Protein AF-A0AAT9TJP9-F1 (afdb_monomer_lite)

Secondary structure (DSSP, 8-state):
-EETTEEEE-PBPTTS-B---EEEESSS-TTEEEEEEESSSSSSS-EEEEEETTT--EEEEPP-B-TTSSB-TTTTT-TTT-EEEE-S--TTT---EEEEE-SSSSSS-EEEEEEEETTEEEEEEE---SSSSPPPPEEEE-SS-TT-----

Sequence (152 aa):
MSTGDTLWYLPGYTGGHLDYGYPIADTGWKNMTLVSPGDLDGDGHPDLIARDTVSGQVWLHRGKPGPDGGTDPSSLADPATRTAYATGLPAATHPLMTATGDANGDGVTDLWSTHLVTGSGNLMFHPGRATGAAQPPLLVGPGGWHTIRSIA

pLDDT: mean 91.24, std 7.34, range [59.44, 98.0]

Radius of gyration: 15.73 Å; chains: 1; bounding box: 39×33×42 Å

Structure (mmCIF, N/CA/C/O backbone):
data_AF-A0AAT9TJP9-F1
#
_entry.id   AF-A0AAT9TJP9-F1
#
loop_
_atom_site.group_PDB
_atom_site.id
_atom_site.type_symbol
_atom_site.label_atom_id
_atom_site.label_alt_id
_atom_site.label_comp_id
_atom_site.label_asym_id
_atom_site.label_entity_id
_atom_site.label_seq_id
_atom_site.pdbx_PDB_ins_code
_atom_site.Cartn_x
_atom_site.Cartn_y
_atom_site.Cartn_z
_atom_site.occupancy
_atom_site.B_iso_or_equiv
_atom_site.auth_seq_id
_atom_site.auth_comp_id
_atom_site.auth_asym_id
_atom_site.auth_atom_id
_atom_site.pdbx_PDB_model_num
ATOM 1 N N . MET A 1 1 ? 9.478 -6.880 0.852 1.00 84.12 1 MET A N 1
ATOM 2 C CA . MET A 1 1 ? 9.307 -6.848 2.331 1.00 84.12 1 MET A CA 1
ATOM 3 C C . MET A 1 1 ? 10.073 -5.659 2.893 1.00 84.12 1 MET A C 1
ATOM 5 O O . MET A 1 1 ? 11.059 -5.287 2.273 1.00 84.12 1 MET A O 1
ATOM 9 N N . SER A 1 2 ? 9.688 -5.077 4.028 1.00 83.06 2 SER A N 1
ATOM 10 C CA . SER A 1 2 ? 10.494 -4.044 4.701 1.00 83.06 2 SER A CA 1
ATOM 11 C C . SER A 1 2 ? 11.129 -4.580 5.986 1.00 83.06 2 SER A C 1
ATOM 13 O O . SER A 1 2 ? 10.503 -5.346 6.717 1.00 83.06 2 SER A O 1
ATOM 15 N N . THR A 1 3 ? 12.369 -4.169 6.260 1.00 87.44 3 THR A N 1
ATOM 16 C CA . THR A 1 3 ? 13.108 -4.505 7.487 1.00 87.44 3 THR A CA 1
ATOM 17 C C . THR A 1 3 ? 13.822 -3.256 7.977 1.00 87.44 3 THR A C 1
ATOM 19 O O . THR A 1 3 ? 14.721 -2.752 7.306 1.00 87.44 3 THR A O 1
ATOM 22 N N . GLY A 1 4 ? 13.430 -2.749 9.149 1.00 89.81 4 GLY A N 1
ATOM 23 C CA . GLY A 1 4 ? 13.876 -1.426 9.582 1.00 89.81 4 GLY A CA 1
ATOM 24 C C . GLY A 1 4 ? 13.483 -0.377 8.541 1.00 89.81 4 GLY A C 1
ATOM 25 O O . GLY A 1 4 ? 12.360 -0.384 8.051 1.00 89.81 4 GLY A O 1
ATOM 26 N N . ASP A 1 5 ? 14.414 0.491 8.173 1.00 93.81 5 ASP A N 1
ATOM 27 C CA . ASP A 1 5 ? 14.186 1.579 7.219 1.00 93.81 5 ASP A CA 1
ATOM 28 C C . ASP A 1 5 ? 14.255 1.151 5.742 1.00 93.81 5 ASP A C 1
ATOM 30 O O . ASP A 1 5 ? 13.918 1.946 4.862 1.00 93.81 5 ASP A O 1
ATOM 34 N N . THR A 1 6 ? 14.639 -0.100 5.477 1.00 95.12 6 THR A N 1
ATOM 35 C CA . THR A 1 6 ? 14.969 -0.604 4.142 1.00 95.12 6 THR A CA 1
ATOM 36 C C . THR A 1 6 ? 13.817 -1.404 3.531 1.00 95.12 6 THR A C 1
ATOM 38 O O . THR A 1 6 ? 13.240 -2.279 4.187 1.00 95.12 6 THR A O 1
ATOM 41 N N . LEU A 1 7 ? 13.525 -1.165 2.250 1.00 95.25 7 LEU A N 1
ATOM 42 C CA . LEU A 1 7 ? 12.666 -2.021 1.429 1.00 95.25 7 LEU A CA 1
ATOM 43 C C . LEU A 1 7 ? 13.522 -3.000 0.629 1.00 95.25 7 LEU A C 1
ATOM 45 O O . LEU A 1 7 ? 14.436 -2.601 -0.084 1.00 95.25 7 LEU A O 1
ATOM 49 N N . TRP A 1 8 ? 13.175 -4.278 0.716 1.00 93.38 8 TRP A N 1
ATOM 50 C CA . TRP A 1 8 ? 13.820 -5.373 0.003 1.00 93.38 8 TRP A CA 1
ATOM 51 C C . TRP A 1 8 ? 12.902 -5.921 -1.084 1.00 93.38 8 TRP A C 1
ATOM 53 O O . TRP A 1 8 ? 11.735 -6.249 -0.814 1.00 93.38 8 TRP A O 1
ATOM 63 N N . TYR A 1 9 ? 13.460 -6.074 -2.281 1.00 90.88 9 TYR A N 1
ATOM 64 C CA . TYR A 1 9 ? 12.851 -6.792 -3.391 1.00 90.88 9 TYR A CA 1
ATOM 65 C C . TYR A 1 9 ? 13.373 -8.227 -3.421 1.00 90.88 9 TYR A C 1
ATOM 67 O O . TYR A 1 9 ? 14.568 -8.458 -3.247 1.00 90.88 9 TYR A O 1
ATOM 75 N N . LEU A 1 10 ? 12.466 -9.189 -3.589 1.00 87.00 10 LEU A N 1
ATOM 76 C CA . LEU A 1 10 ? 12.784 -10.612 -3.681 1.00 87.00 10 LEU A CA 1
ATOM 77 C C . LEU A 1 10 ? 12.322 -11.087 -5.062 1.00 87.00 10 LEU A C 1
ATOM 79 O O . LEU A 1 10 ? 11.124 -11.326 -5.233 1.00 87.00 10 LEU A O 1
ATOM 83 N N . PRO A 1 11 ? 13.227 -11.175 -6.050 1.00 79.81 11 PRO A N 1
ATOM 84 C CA . PRO A 1 11 ? 12.861 -11.613 -7.386 1.00 79.81 11 PRO A CA 1
ATOM 85 C C . PRO A 1 11 ? 12.436 -13.082 -7.374 1.00 79.81 11 PRO A C 1
ATOM 87 O O . PRO A 1 11 ? 13.083 -13.931 -6.754 1.00 79.81 11 PRO A O 1
ATOM 90 N N . GLY A 1 12 ? 11.365 -13.387 -8.104 1.00 71.31 12 GLY A N 1
ATOM 91 C CA . GLY A 1 12 ? 11.062 -14.755 -8.508 1.00 71.31 12 GLY A CA 1
ATOM 92 C C . GLY A 1 12 ? 11.810 -15.105 -9.793 1.00 71.31 12 GLY A C 1
ATOM 93 O O . GLY A 1 12 ? 11.898 -14.281 -10.702 1.00 71.31 12 GLY A O 1
ATOM 94 N N . TYR A 1 13 ? 12.319 -16.331 -9.888 1.00 66.00 13 TYR A N 1
ATOM 95 C CA . TYR A 1 13 ? 12.875 -16.880 -11.123 1.00 66.00 13 TYR A CA 1
ATOM 96 C C . TYR A 1 13 ? 11.875 -17.838 -11.791 1.00 66.00 13 TYR A C 1
ATOM 98 O O . TYR A 1 13 ? 11.148 -18.569 -11.115 1.00 66.00 13 TYR A O 1
ATOM 106 N N . THR A 1 14 ? 11.866 -17.900 -13.128 1.00 61.25 14 THR A N 1
ATOM 107 C CA . THR A 1 14 ? 10.973 -18.776 -13.924 1.00 61.25 14 THR A CA 1
ATOM 108 C C . THR A 1 14 ? 11.143 -20.271 -13.631 1.00 61.25 14 THR A C 1
ATOM 110 O O . THR A 1 14 ? 10.247 -21.064 -13.905 1.00 61.25 14 THR A O 1
ATOM 113 N N . GLY A 1 15 ? 12.260 -20.665 -13.021 1.00 66.00 15 GLY A N 1
ATOM 114 C CA . GLY A 1 15 ? 12.529 -22.012 -12.509 1.00 66.00 15 GLY A CA 1
ATOM 115 C C . GLY A 1 15 ? 11.976 -22.310 -11.107 1.00 66.00 15 GLY A C 1
ATOM 116 O O . GLY A 1 15 ? 12.389 -23.302 -10.513 1.00 66.00 15 GLY A O 1
ATOM 117 N N . GLY A 1 16 ? 11.096 -21.469 -10.552 1.00 65.50 16 GLY A N 1
ATOM 118 C CA . GLY A 1 16 ? 10.347 -21.773 -9.325 1.00 65.50 16 GLY A CA 1
ATOM 119 C C . GLY A 1 16 ? 11.114 -21.588 -8.012 1.00 65.50 16 GLY A C 1
ATOM 120 O O . GLY A 1 16 ? 10.717 -22.153 -6.995 1.00 65.50 16 GLY A O 1
ATOM 121 N N . HIS A 1 17 ? 12.198 -20.811 -8.015 1.00 71.44 17 HIS A N 1
ATOM 122 C CA . HIS A 1 17 ? 12.916 -20.424 -6.800 1.00 71.44 17 HIS A CA 1
ATOM 123 C C . HIS A 1 17 ? 12.912 -18.905 -6.614 1.00 71.44 17 HIS A C 1
ATOM 125 O O . HIS A 1 17 ? 12.792 -18.145 -7.577 1.00 71.44 17 HIS A O 1
ATOM 131 N N . LEU A 1 18 ? 13.037 -18.484 -5.356 1.00 75.31 18 LEU A N 1
ATOM 132 C CA . LEU A 1 18 ? 13.364 -17.105 -5.012 1.00 75.31 18 LEU A CA 1
ATOM 133 C C . LEU A 1 18 ? 14.871 -16.919 -5.175 1.00 75.31 18 LEU A C 1
ATOM 135 O O . LEU A 1 18 ? 15.642 -17.750 -4.690 1.00 75.31 18 LEU A O 1
ATOM 139 N N . ASP A 1 19 ? 15.270 -15.847 -5.848 1.00 78.50 19 ASP A N 1
ATOM 140 C CA . ASP A 1 19 ? 16.670 -15.431 -5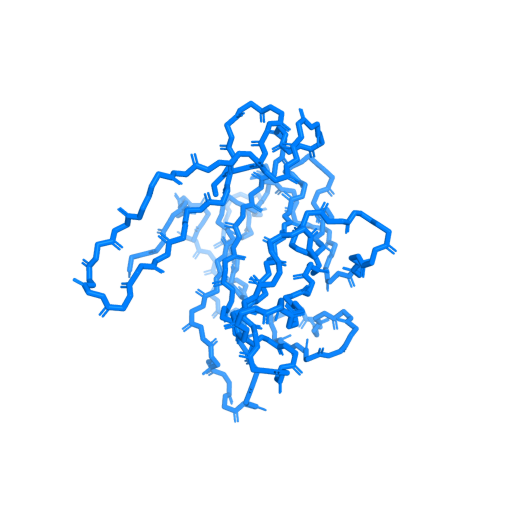.902 1.00 78.50 19 ASP A CA 1
ATOM 141 C C . ASP A 1 19 ? 17.035 -14.610 -4.649 1.00 78.50 19 ASP A C 1
ATOM 143 O O . ASP A 1 19 ? 16.185 -14.304 -3.801 1.00 78.50 19 ASP A O 1
ATOM 147 N N . TYR A 1 20 ? 18.309 -14.246 -4.510 1.00 83.00 20 TYR A N 1
ATOM 148 C CA . TYR A 1 20 ? 18.771 -13.380 -3.434 1.00 83.00 20 TYR A CA 1
ATOM 149 C C . TYR A 1 20 ? 18.037 -12.038 -3.463 1.00 83.00 20 TYR A C 1
ATOM 151 O O . TYR A 1 20 ? 18.059 -11.300 -4.449 1.00 83.00 20 TYR A O 1
ATOM 159 N N . GLY A 1 21 ? 17.404 -11.705 -2.338 1.00 86.81 21 GLY A N 1
ATOM 160 C CA . GLY A 1 21 ? 16.790 -10.399 -2.162 1.00 86.81 21 GLY A CA 1
ATOM 161 C C . GLY A 1 21 ? 17.843 -9.298 -2.062 1.00 86.81 21 GLY A C 1
ATOM 162 O O . GLY A 1 21 ? 18.889 -9.484 -1.438 1.00 86.81 21 GLY A O 1
ATOM 163 N N . TYR A 1 22 ? 17.539 -8.136 -2.630 1.00 91.75 22 TYR A N 1
ATOM 164 C CA . TYR A 1 22 ? 18.391 -6.950 -2.562 1.00 91.75 22 TYR A CA 1
ATOM 165 C C . TYR A 1 22 ? 17.578 -5.708 -2.166 1.00 91.75 22 TYR A C 1
ATOM 167 O O . TYR A 1 22 ? 16.358 -5.669 -2.382 1.00 91.75 22 TYR A O 1
ATOM 175 N N . PRO A 1 23 ? 18.212 -4.705 -1.530 1.00 94.25 23 PRO A N 1
ATOM 176 C CA . PRO A 1 23 ? 17.523 -3.485 -1.142 1.00 94.25 23 PRO A CA 1
ATOM 177 C C . PRO A 1 23 ? 17.191 -2.645 -2.378 1.00 94.25 23 PRO A C 1
ATOM 179 O O . PRO A 1 23 ? 18.013 -2.488 -3.278 1.00 94.25 23 PRO A O 1
ATOM 182 N N . ILE A 1 24 ? 15.980 -2.094 -2.402 1.00 94.94 24 ILE A N 1
ATOM 183 C CA . ILE A 1 24 ? 15.503 -1.158 -3.434 1.00 94.94 24 ILE A CA 1
ATOM 184 C C . ILE A 1 24 ? 15.224 0.240 -2.869 1.00 94.94 24 ILE A C 1
ATOM 186 O O . ILE A 1 24 ? 14.986 1.176 -3.624 1.00 94.94 24 ILE A O 1
ATOM 190 N N . ALA A 1 25 ? 15.295 0.395 -1.543 1.00 95.94 25 ALA A N 1
ATOM 191 C CA . ALA A 1 25 ? 15.394 1.679 -0.858 1.00 95.94 25 ALA A CA 1
ATOM 192 C C . ALA A 1 25 ? 15.971 1.497 0.546 1.00 95.94 25 ALA A C 1
ATOM 194 O O . ALA A 1 25 ? 15.616 0.539 1.229 1.00 95.94 25 ALA A O 1
ATOM 195 N N . ASP A 1 26 ? 16.775 2.459 1.003 1.00 94.94 26 ASP A N 1
ATOM 196 C CA . ASP A 1 26 ? 17.474 2.390 2.296 1.00 94.94 26 ASP A CA 1
ATOM 197 C C . ASP A 1 26 ? 16.812 3.198 3.422 1.00 94.94 26 ASP A C 1
ATOM 199 O O . ASP A 1 26 ? 17.222 3.093 4.577 1.00 94.94 26 ASP A O 1
ATOM 203 N N . THR A 1 27 ? 15.809 4.024 3.105 1.00 94.12 27 THR A N 1
ATOM 204 C CA . THR A 1 27 ? 15.121 4.891 4.077 1.00 94.12 27 THR A CA 1
ATOM 205 C C . THR A 1 27 ? 13.627 5.005 3.794 1.00 94.12 27 THR A C 1
ATOM 207 O O . THR A 1 27 ? 13.177 4.784 2.671 1.00 94.12 27 THR A O 1
ATOM 210 N N . GLY A 1 28 ? 12.846 5.387 4.811 1.00 91.56 28 GLY A N 1
ATOM 211 C CA . GLY A 1 28 ? 11.423 5.719 4.658 1.00 91.56 28 GLY A CA 1
ATOM 212 C C . GLY A 1 28 ? 10.450 4.541 4.775 1.00 91.56 28 GLY A C 1
ATOM 213 O O . GLY A 1 28 ? 9.242 4.759 4.697 1.00 91.56 28 GLY A O 1
ATOM 214 N N . TRP A 1 29 ? 10.936 3.319 5.028 1.00 96.00 29 TRP A N 1
ATOM 215 C CA . TRP A 1 29 ? 10.099 2.106 5.069 1.00 96.00 29 TRP A CA 1
ATOM 216 C C . TRP A 1 29 ? 9.812 1.546 6.470 1.00 96.00 29 TRP A C 1
ATOM 218 O O . TRP A 1 29 ? 9.046 0.590 6.602 1.00 96.00 29 TRP A O 1
ATOM 228 N N . LYS A 1 30 ? 10.344 2.182 7.524 1.00 93.50 30 LYS A N 1
ATOM 229 C CA . LYS A 1 30 ? 10.218 1.746 8.929 1.00 93.50 30 LYS A CA 1
ATOM 230 C C . LYS A 1 30 ? 8.794 1.513 9.402 1.00 93.50 30 LYS A C 1
ATOM 232 O O . LYS A 1 30 ? 8.515 0.547 10.104 1.00 93.50 30 LYS A O 1
ATOM 237 N N . ASN A 1 31 ? 7.906 2.428 9.036 1.00 94.19 31 ASN A N 1
ATOM 238 C CA . ASN A 1 31 ? 6.531 2.458 9.513 1.00 94.19 31 ASN A CA 1
ATOM 239 C C . ASN A 1 31 ? 5.559 2.062 8.401 1.00 94.19 31 ASN A C 1
ATOM 241 O O . ASN A 1 31 ? 4.460 2.598 8.343 1.00 94.19 31 ASN A O 1
ATOM 245 N N . MET A 1 32 ? 5.953 1.154 7.506 1.00 96.88 32 MET A N 1
ATOM 246 C CA . MET A 1 32 ? 5.117 0.762 6.373 1.00 96.88 32 MET A CA 1
ATOM 247 C C . MET A 1 32 ? 4.498 -0.622 6.570 1.00 96.88 32 MET A C 1
ATOM 249 O O . MET A 1 32 ? 5.185 -1.592 6.875 1.00 96.88 32 MET A O 1
ATOM 253 N N . THR A 1 33 ? 3.186 -0.726 6.358 1.00 96.25 33 THR A N 1
ATOM 254 C CA . THR A 1 33 ? 2.529 -1.997 6.012 1.00 96.25 33 THR A CA 1
ATOM 255 C C . THR A 1 33 ? 2.510 -2.123 4.496 1.00 96.25 33 THR A C 1
ATOM 257 O O . THR A 1 33 ? 2.092 -1.185 3.820 1.00 96.25 33 THR A O 1
ATOM 260 N N . LEU A 1 34 ? 2.943 -3.270 3.979 1.00 95.75 34 LEU A N 1
ATOM 261 C CA . LEU A 1 34 ? 3.016 -3.545 2.547 1.00 95.75 34 LEU A CA 1
ATOM 262 C C . LEU A 1 34 ? 1.912 -4.517 2.143 1.00 95.75 34 LEU A C 1
ATOM 264 O O . LEU A 1 34 ? 1.726 -5.541 2.797 1.00 95.75 34 LEU A O 1
ATOM 268 N N . VAL A 1 35 ? 1.219 -4.206 1.054 1.00 94.62 35 VAL A N 1
ATOM 269 C CA . VAL A 1 35 ? 0.216 -5.062 0.420 1.00 94.62 35 VAL A CA 1
ATOM 270 C C . VAL A 1 35 ? 0.546 -5.132 -1.065 1.00 94.62 35 VAL A C 1
ATOM 272 O O . VAL A 1 35 ? 0.741 -4.097 -1.696 1.00 94.62 35 VAL A O 1
ATOM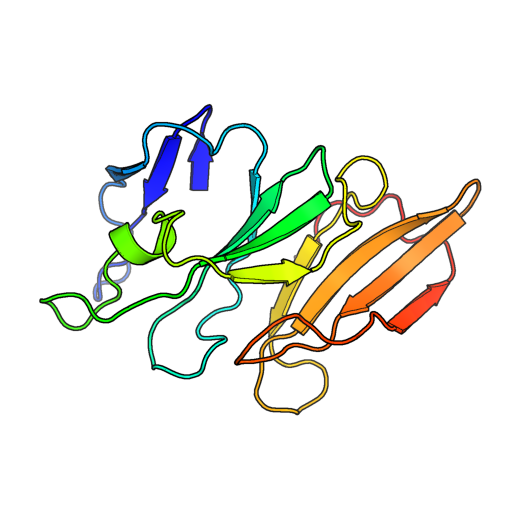 275 N N . SER A 1 36 ? 0.625 -6.339 -1.623 1.00 92.06 36 SER A N 1
ATOM 276 C CA . SER A 1 36 ? 0.787 -6.525 -3.067 1.00 92.06 36 SER A CA 1
ATOM 277 C C . SER A 1 36 ? -0.577 -6.860 -3.673 1.00 92.06 36 SER A C 1
ATOM 279 O O . SER A 1 36 ? -1.078 -7.957 -3.428 1.00 92.06 36 SER A O 1
ATOM 281 N N . PRO A 1 37 ? -1.211 -5.926 -4.403 1.00 92.88 37 PRO A N 1
ATOM 282 C CA . PRO A 1 37 ? -2.507 -6.163 -5.034 1.00 92.88 37 PRO A CA 1
ATOM 283 C C . PRO A 1 37 ? -2.422 -6.945 -6.358 1.00 92.88 37 PRO A C 1
ATOM 285 O O . PRO A 1 37 ? -3.457 -7.208 -6.965 1.00 92.88 37 PRO A O 1
ATOM 288 N N . GLY A 1 38 ? -1.222 -7.306 -6.822 1.00 92.25 38 GLY A N 1
ATOM 289 C CA . GLY A 1 38 ? -1.010 -7.733 -8.207 1.00 92.25 38 GLY A CA 1
ATOM 290 C C . GLY A 1 38 ? -0.874 -6.523 -9.132 1.00 92.25 38 GLY A C 1
ATOM 291 O O . GLY A 1 38 ? -0.353 -5.499 -8.703 1.00 92.25 38 GLY A O 1
ATOM 292 N N . ASP A 1 39 ? -1.312 -6.654 -10.380 1.00 92.69 39 ASP A N 1
ATOM 293 C CA . ASP A 1 39 ? -1.367 -5.565 -11.365 1.00 92.69 39 ASP A CA 1
ATOM 294 C C . ASP A 1 39 ? -2.682 -4.792 -11.185 1.00 92.69 39 ASP A C 1
ATOM 296 O O . ASP A 1 39 ? -3.745 -5.247 -11.609 1.00 92.69 39 ASP A O 1
ATOM 300 N N . LEU A 1 40 ? -2.630 -3.686 -10.442 1.00 93.94 40 LEU A N 1
ATOM 301 C CA . LEU A 1 40 ? -3.817 -2.929 -10.054 1.00 93.94 40 LEU A CA 1
ATOM 302 C C . LEU A 1 40 ? -4.141 -1.840 -11.075 1.00 93.94 40 LEU A C 1
ATOM 304 O O . LEU A 1 40 ? -5.320 -1.535 -11.269 1.00 93.94 40 LEU A O 1
ATOM 308 N N . ASP A 1 41 ? -3.129 -1.245 -11.713 1.00 92.12 41 ASP A N 1
ATOM 309 C CA . ASP A 1 41 ? -3.324 -0.242 -12.762 1.00 92.12 41 ASP A CA 1
ATOM 310 C C . ASP A 1 41 ? -3.543 -0.829 -14.173 1.00 92.12 41 ASP A C 1
ATOM 312 O O . ASP A 1 41 ? -4.007 -0.103 -15.060 1.00 92.12 41 ASP A O 1
ATOM 316 N N . GLY A 1 42 ? -3.344 -2.141 -14.342 1.00 91.00 42 GLY A N 1
ATOM 317 C CA . GLY A 1 42 ? -3.640 -2.898 -15.557 1.00 91.00 42 GLY A CA 1
ATOM 318 C C . GLY A 1 42 ? -2.558 -2.771 -16.630 1.00 91.00 42 GLY A C 1
ATOM 319 O O . GLY A 1 42 ? -2.853 -2.969 -17.814 1.00 91.00 42 GLY A O 1
ATOM 320 N N . ASP A 1 43 ? -1.338 -2.380 -16.255 1.00 91.81 43 ASP A N 1
ATOM 321 C CA . ASP A 1 43 ? -0.232 -2.162 -17.188 1.00 91.81 43 ASP A CA 1
ATOM 322 C C . ASP A 1 43 ? 0.623 -3.413 -17.457 1.00 91.81 43 ASP A C 1
ATOM 324 O O . ASP A 1 43 ? 1.555 -3.372 -18.266 1.00 91.81 43 ASP A O 1
ATOM 328 N N . GLY A 1 44 ? 0.266 -4.541 -16.843 1.00 92.12 44 GLY A N 1
ATOM 329 C CA . GLY A 1 44 ? 0.958 -5.819 -16.952 1.00 92.12 44 GLY A CA 1
ATOM 330 C C . GLY A 1 44 ? 2.067 -6.011 -15.918 1.00 92.12 44 GLY A C 1
ATOM 331 O O . GLY A 1 44 ? 2.717 -7.063 -15.931 1.00 92.12 44 GLY A O 1
ATOM 332 N N . HIS A 1 45 ? 2.292 -5.047 -15.020 1.00 92.69 45 HIS A N 1
ATOM 333 C CA . HIS A 1 45 ? 3.330 -5.106 -14.000 1.00 92.69 45 HIS A CA 1
ATOM 334 C C . HIS A 1 45 ? 2.734 -5.051 -12.585 1.00 92.69 45 HIS A C 1
ATOM 336 O O . HIS A 1 45 ? 1.908 -4.201 -12.285 1.00 92.69 45 HIS A O 1
ATOM 342 N N . PRO A 1 46 ? 3.157 -5.932 -11.658 1.00 92.81 46 PRO A N 1
ATOM 343 C CA . PRO A 1 46 ? 2.676 -5.884 -10.284 1.00 92.81 46 PRO A CA 1
ATOM 344 C C . PRO A 1 46 ? 3.014 -4.566 -9.582 1.00 92.81 46 PRO A C 1
ATOM 346 O O . PRO A 1 46 ? 4.160 -4.111 -9.604 1.00 92.81 46 PRO A O 1
ATOM 349 N N . ASP A 1 47 ? 2.022 -4.048 -8.868 1.00 95.12 47 ASP A N 1
ATOM 350 C CA . ASP A 1 47 ? 2.063 -2.843 -8.057 1.00 95.12 47 ASP A CA 1
ATOM 351 C C . ASP A 1 47 ? 2.337 -3.143 -6.574 1.00 95.12 47 ASP A C 1
ATOM 353 O O . ASP A 1 47 ? 2.282 -4.284 -6.091 1.00 95.12 47 ASP A O 1
ATOM 357 N N . LEU A 1 48 ? 2.600 -2.078 -5.813 1.00 96.25 48 LEU A N 1
ATOM 358 C CA . LEU A 1 48 ? 2.755 -2.112 -4.364 1.00 96.25 48 LEU A CA 1
ATOM 359 C C . LEU A 1 48 ? 1.881 -1.048 -3.700 1.00 96.25 48 LEU A C 1
ATOM 361 O O . LEU A 1 48 ? 1.971 0.143 -3.990 1.00 96.25 48 LEU A O 1
ATOM 365 N N . ILE A 1 49 ? 1.094 -1.469 -2.716 1.00 96.81 49 ILE A N 1
ATOM 366 C CA . ILE A 1 49 ? 0.397 -0.567 -1.808 1.00 96.81 49 ILE A CA 1
ATOM 367 C C . ILE A 1 49 ? 1.178 -0.490 -0.498 1.00 96.81 49 ILE A C 1
ATOM 369 O O . ILE A 1 49 ? 1.429 -1.499 0.164 1.00 96.81 49 ILE A O 1
ATOM 373 N N . ALA A 1 50 ? 1.547 0.729 -0.111 1.00 97.62 50 ALA A N 1
ATOM 374 C CA . ALA A 1 50 ? 2.272 1.013 1.119 1.00 97.62 50 ALA A CA 1
ATOM 375 C C . ALA A 1 50 ? 1.441 1.923 2.023 1.00 97.62 50 ALA A C 1
ATOM 377 O O . ALA A 1 50 ? 1.031 3.015 1.631 1.00 97.62 50 ALA A O 1
ATOM 378 N N . ARG A 1 51 ? 1.207 1.482 3.257 1.00 97.88 51 ARG A N 1
ATOM 379 C CA . ARG A 1 51 ? 0.511 2.258 4.283 1.00 97.88 51 ARG A CA 1
ATOM 380 C C . ARG A 1 51 ? 1.478 2.708 5.355 1.00 97.88 51 ARG A C 1
ATOM 382 O O . ARG A 1 51 ? 2.040 1.860 6.046 1.00 97.88 51 ARG A O 1
ATOM 389 N N . ASP A 1 52 ? 1.544 4.012 5.581 1.00 97.62 52 ASP A N 1
ATOM 390 C CA . ASP A 1 52 ? 2.167 4.567 6.776 1.00 97.62 52 ASP A CA 1
ATOM 391 C C . ASP A 1 52 ? 1.306 4.222 8.004 1.00 97.62 52 ASP A C 1
ATOM 393 O O . ASP A 1 52 ? 0.137 4.599 8.108 1.00 97.62 52 ASP A O 1
ATOM 397 N N . THR A 1 53 ? 1.870 3.452 8.932 1.00 97.31 53 THR A N 1
ATOM 398 C CA . THR A 1 53 ? 1.141 2.862 10.061 1.00 97.31 53 THR A CA 1
ATOM 399 C C . THR A 1 53 ? 0.718 3.883 11.109 1.00 97.31 53 THR A C 1
ATOM 401 O O . THR A 1 53 ? -0.175 3.584 11.904 1.00 97.31 53 THR A O 1
ATOM 404 N N . VAL A 1 54 ? 1.322 5.074 11.110 1.00 97.50 54 VAL A N 1
ATOM 405 C CA . VAL A 1 54 ? 1.076 6.122 12.106 1.00 97.50 54 VAL A CA 1
ATOM 406 C C . VAL A 1 54 ? 0.024 7.103 11.601 1.00 97.50 54 VAL A C 1
ATOM 408 O O . VAL A 1 54 ? -0.975 7.335 12.275 1.00 97.50 54 VAL A O 1
ATOM 411 N N . SER A 1 55 ? 0.231 7.662 10.412 1.00 97.69 55 SER A N 1
ATOM 412 C CA . SER A 1 55 ? -0.679 8.627 9.784 1.00 97.69 55 SER A CA 1
ATOM 413 C C . SER A 1 55 ? -1.894 7.965 9.134 1.00 97.69 55 SER A C 1
ATOM 415 O O . SER A 1 55 ? -2.939 8.598 8.990 1.00 97.69 55 SER A O 1
ATOM 417 N N . GLY A 1 56 ? -1.774 6.700 8.723 1.00 97.88 56 GLY A N 1
ATOM 418 C CA . GLY A 1 56 ? -2.809 6.014 7.957 1.00 97.88 56 GLY A CA 1
ATOM 419 C C . GLY A 1 56 ? -2.908 6.461 6.502 1.00 97.88 56 GLY A C 1
ATOM 420 O O . GLY A 1 56 ? -3.910 6.160 5.852 1.00 97.88 56 GLY A O 1
ATOM 421 N N . GLN A 1 57 ? -1.914 7.194 5.997 1.00 98.00 57 GLN A N 1
ATOM 422 C CA . GLN A 1 57 ? -1.800 7.497 4.578 1.00 98.00 57 GLN A CA 1
ATOM 423 C C . GLN A 1 57 ? -1.422 6.227 3.814 1.00 98.00 57 GLN A C 1
ATOM 425 O O . GLN A 1 57 ? -0.477 5.527 4.182 1.00 98.00 57 GLN A O 1
ATOM 430 N N . VAL A 1 58 ? -2.140 5.961 2.729 1.00 97.81 58 VAL A N 1
ATOM 431 C CA . VAL A 1 58 ? -1.882 4.844 1.822 1.00 97.81 58 VAL A CA 1
ATOM 432 C C . VAL A 1 58 ? -1.431 5.386 0.476 1.00 97.81 58 VAL A C 1
ATOM 434 O O . VAL A 1 58 ? -2.040 6.309 -0.073 1.00 97.81 58 VAL A O 1
ATOM 437 N N . TRP A 1 59 ? -0.355 4.809 -0.038 1.00 97.44 59 TRP A N 1
ATOM 438 C CA . TRP A 1 59 ? 0.260 5.145 -1.310 1.00 97.44 59 TRP A CA 1
ATOM 439 C C . TRP A 1 59 ? 0.204 3.946 -2.248 1.00 97.44 59 TRP A C 1
ATOM 441 O O . TRP A 1 59 ? 0.476 2.822 -1.826 1.00 97.44 59 TRP A O 1
ATOM 451 N N . LEU A 1 60 ? -0.104 4.207 -3.515 1.00 96.44 60 LEU A N 1
ATOM 452 C CA . LEU A 1 60 ? 0.081 3.273 -4.616 1.00 96.44 60 LEU A CA 1
ATOM 453 C C . LEU A 1 60 ? 1.419 3.585 -5.289 1.00 96.44 60 LEU A C 1
ATOM 455 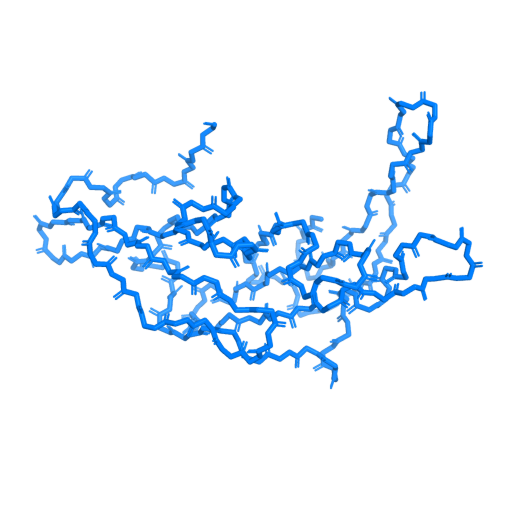O O . LEU A 1 60 ? 1.604 4.674 -5.840 1.00 96.44 60 LEU A O 1
ATOM 459 N N . HIS A 1 61 ? 2.334 2.627 -5.226 1.00 96.88 61 HIS A N 1
ATOM 460 C CA . HIS A 1 61 ? 3.566 2.584 -5.997 1.00 96.88 61 HIS A CA 1
ATOM 461 C C . HIS A 1 61 ? 3.327 1.687 -7.204 1.00 96.88 61 HIS A C 1
ATOM 463 O O . HIS A 1 61 ? 3.032 0.502 -7.043 1.00 96.88 61 HIS A O 1
ATOM 469 N N . ARG A 1 62 ? 3.418 2.270 -8.398 1.00 95.75 62 ARG A N 1
ATOM 470 C CA . ARG A 1 62 ? 3.128 1.538 -9.624 1.00 95.75 62 ARG A CA 1
ATOM 471 C C . ARG A 1 62 ? 4.344 0.766 -10.092 1.00 95.75 62 ARG A C 1
ATOM 473 O O . ARG A 1 62 ? 5.412 1.364 -10.221 1.00 95.75 62 ARG A O 1
ATOM 480 N N . GLY A 1 63 ? 4.158 -0.514 -10.383 1.00 95.50 63 GLY A N 1
ATOM 481 C CA . GLY A 1 63 ? 5.117 -1.284 -11.150 1.00 95.50 63 GLY A CA 1
ATOM 482 C C . GLY A 1 63 ? 5.270 -0.661 -12.532 1.00 95.50 63 GLY A C 1
ATOM 483 O O . GLY A 1 63 ? 4.327 -0.112 -13.094 1.00 95.50 63 GLY A O 1
ATOM 484 N N . LYS A 1 64 ? 6.487 -0.662 -13.065 1.00 95.31 64 LYS A N 1
ATOM 485 C CA . LYS A 1 64 ? 6.765 -0.199 -14.427 1.00 95.31 64 LYS A CA 1
ATOM 486 C C . LYS A 1 64 ? 7.645 -1.214 -15.145 1.00 95.31 64 LYS A C 1
ATOM 488 O O . LYS A 1 64 ? 8.383 -1.930 -14.469 1.00 95.31 64 LYS A O 1
ATOM 493 N N . PRO A 1 65 ? 7.597 -1.290 -16.483 1.00 94.19 65 PRO A N 1
ATOM 494 C CA . PRO A 1 65 ? 8.446 -2.203 -17.234 1.00 94.19 65 PRO A CA 1
ATOM 495 C C . PRO A 1 65 ? 9.925 -1.909 -16.982 1.00 94.19 65 PRO A C 1
ATOM 497 O O . PRO A 1 65 ? 10.398 -0.791 -17.182 1.00 94.19 65 PRO A O 1
ATOM 500 N N . GLY A 1 66 ? 10.651 -2.941 -16.574 1.00 91.06 66 GLY A N 1
ATOM 501 C CA . GLY A 1 66 ? 12.102 -2.973 -16.523 1.00 91.06 66 GLY A CA 1
ATOM 502 C C . GLY A 1 66 ? 12.713 -3.438 -17.849 1.00 91.06 66 GLY A C 1
ATOM 503 O O . GLY A 1 66 ? 12.012 -3.945 -18.729 1.00 91.06 66 GLY A O 1
ATOM 504 N N . PRO A 1 67 ? 14.041 -3.307 -17.998 1.00 87.38 67 PRO A N 1
ATOM 505 C CA . PRO A 1 67 ? 14.751 -3.640 -19.236 1.00 87.38 67 PRO A CA 1
ATOM 506 C C . PRO A 1 67 ? 14.618 -5.115 -19.650 1.00 87.38 67 PRO A C 1
ATOM 508 O O . PRO A 1 67 ? 14.692 -5.421 -20.837 1.00 87.38 67 PRO A O 1
ATOM 511 N N . ASP A 1 68 ? 14.365 -6.010 -18.692 1.00 84.88 68 ASP A N 1
ATOM 512 C CA . ASP A 1 68 ? 14.265 -7.457 -18.915 1.00 84.88 68 ASP A CA 1
ATOM 513 C C . ASP A 1 68 ? 12.816 -7.939 -19.135 1.00 84.88 68 ASP A C 1
ATOM 515 O O . ASP A 1 68 ? 12.539 -9.137 -19.113 1.00 84.88 68 ASP A O 1
ATOM 519 N N . GLY A 1 69 ? 11.864 -7.013 -19.306 1.00 83.50 69 GLY A N 1
ATOM 520 C CA . GLY A 1 69 ? 10.436 -7.313 -19.481 1.00 83.50 69 GLY A CA 1
ATOM 521 C C . GLY A 1 69 ? 9.675 -7.638 -18.188 1.00 83.50 69 GLY A C 1
ATOM 522 O O . GLY A 1 69 ? 8.455 -7.772 -18.223 1.00 83.50 69 GLY A O 1
ATOM 523 N N . GLY A 1 70 ? 10.366 -7.738 -17.047 1.00 86.94 70 GLY A N 1
ATOM 524 C CA . GLY A 1 70 ? 9.760 -7.776 -15.709 1.00 86.94 70 GLY A CA 1
ATOM 525 C C . GLY A 1 70 ? 9.444 -6.380 -15.162 1.00 86.94 70 GLY A C 1
ATOM 526 O O . GLY A 1 70 ? 9.607 -5.385 -15.860 1.00 86.94 70 GLY A O 1
ATOM 527 N N . THR A 1 71 ? 9.016 -6.285 -13.902 1.00 91.69 71 THR A N 1
ATOM 528 C CA . THR A 1 71 ? 8.855 -4.992 -13.210 1.00 91.69 71 THR A CA 1
ATOM 529 C C . THR A 1 71 ? 10.212 -4.417 -12.818 1.00 91.69 71 THR A C 1
ATOM 531 O O . THR A 1 71 ? 10.999 -5.117 -12.188 1.00 91.69 71 THR A O 1
ATOM 534 N N . ASP A 1 72 ? 10.461 -3.142 -13.120 1.00 94.19 72 ASP A N 1
ATOM 535 C CA . ASP A 1 72 ? 11.558 -2.354 -12.559 1.00 94.19 72 ASP A CA 1
ATOM 536 C C . ASP A 1 72 ? 11.334 -2.165 -11.049 1.00 94.19 72 ASP A C 1
ATOM 538 O O . ASP A 1 72 ? 10.428 -1.424 -10.651 1.00 94.19 72 ASP A O 1
ATOM 542 N N . PRO A 1 73 ? 12.146 -2.778 -10.173 1.00 93.88 73 PRO A N 1
ATOM 543 C CA . PRO A 1 73 ? 11.917 -2.704 -8.735 1.00 93.88 73 PRO A CA 1
ATOM 544 C C . PRO A 1 73 ? 12.082 -1.297 -8.156 1.00 93.88 73 PRO A C 1
ATOM 546 O O . PRO A 1 73 ? 11.528 -1.012 -7.096 1.00 93.88 73 PRO A O 1
ATOM 549 N N . SER A 1 74 ? 12.800 -0.401 -8.842 1.00 94.75 74 SER A N 1
ATOM 550 C CA . SER A 1 74 ? 12.955 0.986 -8.395 1.00 94.75 74 SER A CA 1
ATOM 551 C C . SER A 1 74 ? 11.634 1.763 -8.451 1.00 94.75 74 SER A C 1
ATOM 553 O O . SER A 1 74 ? 11.361 2.577 -7.567 1.00 94.75 74 SER A O 1
ATOM 555 N N . SER A 1 75 ? 10.752 1.432 -9.403 1.00 96.00 75 SER A N 1
ATOM 556 C CA . SER A 1 75 ? 9.412 2.032 -9.519 1.00 96.00 75 SER A CA 1
ATOM 557 C C . SER A 1 75 ? 8.522 1.751 -8.300 1.00 96.00 75 SER A C 1
ATOM 559 O O . SER A 1 75 ? 7.729 2.594 -7.881 1.00 96.00 75 SER A O 1
ATOM 561 N N . LEU A 1 76 ? 8.731 0.605 -7.643 1.00 96.38 76 LEU A N 1
ATOM 562 C CA . LEU A 1 76 ? 8.014 0.211 -6.429 1.00 96.38 76 LEU A CA 1
ATOM 563 C C . LEU A 1 76 ? 8.491 0.965 -5.181 1.00 96.38 76 LEU A C 1
ATOM 565 O O . LEU A 1 76 ? 7.817 0.943 -4.151 1.00 96.38 76 LEU A O 1
ATOM 569 N N . ALA A 1 77 ? 9.650 1.619 -5.258 1.00 96.38 77 ALA A N 1
ATOM 570 C CA . ALA A 1 77 ? 10.271 2.316 -4.141 1.00 96.38 77 ALA A CA 1
ATOM 571 C C . ALA A 1 77 ? 10.263 3.844 -4.285 1.00 96.38 77 ALA A C 1
ATOM 573 O O . ALA A 1 77 ? 10.470 4.548 -3.294 1.00 96.38 77 ALA A O 1
ATOM 574 N N . ASP A 1 78 ? 10.018 4.360 -5.490 1.00 95.38 78 ASP A N 1
ATOM 575 C CA . ASP A 1 78 ? 10.167 5.775 -5.810 1.00 95.38 78 ASP A CA 1
ATOM 576 C C . ASP A 1 78 ? 9.047 6.645 -5.191 1.00 95.38 78 ASP A C 1
ATOM 578 O O . ASP A 1 78 ? 7.868 6.531 -5.550 1.00 95.38 78 ASP A O 1
ATOM 582 N N . PRO A 1 79 ? 9.376 7.554 -4.251 1.00 93.56 79 PRO A N 1
ATOM 583 C CA . PRO A 1 79 ? 8.391 8.439 -3.645 1.00 93.56 79 PRO A CA 1
ATOM 584 C C . PRO A 1 79 ? 7.927 9.571 -4.570 1.00 93.56 79 PRO A C 1
ATOM 586 O O . PRO A 1 79 ? 6.924 10.209 -4.249 1.00 93.56 79 PRO A O 1
ATOM 589 N N . ALA A 1 80 ? 8.631 9.855 -5.670 1.00 94.06 80 ALA A N 1
ATOM 590 C CA . ALA A 1 80 ? 8.270 10.922 -6.602 1.00 94.06 80 ALA A CA 1
ATOM 591 C C . ALA A 1 80 ? 7.124 10.522 -7.541 1.00 94.06 80 ALA A C 1
ATOM 593 O O . ALA A 1 80 ? 6.398 11.386 -8.032 1.00 94.06 80 ALA A O 1
ATOM 594 N N . THR A 1 81 ? 6.952 9.221 -7.779 1.00 92.94 81 THR A N 1
ATOM 595 C CA . THR A 1 81 ? 5.973 8.679 -8.732 1.00 92.94 81 THR A CA 1
ATOM 596 C C . THR A 1 81 ? 4.783 7.998 -8.063 1.00 92.94 81 THR A C 1
ATOM 598 O O . THR A 1 81 ? 3.756 7.785 -8.715 1.00 92.94 81 THR A O 1
ATOM 601 N N . ARG A 1 82 ? 4.863 7.708 -6.757 1.00 95.06 82 ARG A N 1
ATOM 602 C CA . ARG A 1 82 ? 3.728 7.169 -5.998 1.00 95.06 82 ARG A CA 1
ATOM 603 C C . ARG A 1 82 ? 2.547 8.138 -5.971 1.00 95.06 82 ARG A C 1
ATOM 605 O O . ARG A 1 82 ? 2.704 9.357 -5.934 1.00 95.06 82 ARG A O 1
ATOM 612 N N . THR A 1 83 ? 1.344 7.586 -5.891 1.00 95.81 83 THR A N 1
ATOM 613 C CA . THR A 1 83 ? 0.099 8.364 -5.825 1.00 95.81 83 THR A CA 1
ATOM 614 C C . THR A 1 83 ? -0.661 8.076 -4.539 1.00 95.81 83 THR A C 1
ATOM 616 O O . THR A 1 83 ? -0.585 6.977 -3.991 1.00 95.81 83 THR A O 1
ATOM 619 N N . ALA A 1 84 ? -1.361 9.079 -4.003 1.00 96.25 84 ALA A N 1
ATOM 620 C CA . ALA A 1 84 ? -2.205 8.881 -2.829 1.00 96.25 84 ALA A CA 1
ATOM 621 C C . ALA A 1 84 ? -3.373 7.959 -3.198 1.00 96.25 84 ALA A C 1
ATOM 623 O O . ALA A 1 84 ? -4.112 8.252 -4.138 1.00 96.25 84 ALA A O 1
ATOM 624 N N . TYR A 1 85 ? -3.534 6.869 -2.450 1.00 96.62 85 TYR A N 1
ATOM 625 C CA . TYR A 1 85 ? -4.534 5.846 -2.746 1.00 96.62 85 TYR A CA 1
ATOM 626 C C . TYR A 1 85 ? -5.698 5.859 -1.755 1.00 96.62 85 TYR A C 1
ATOM 628 O O . TYR A 1 85 ? -6.854 5.808 -2.151 1.00 96.62 85 TYR A O 1
ATOM 636 N N . ALA A 1 86 ? -5.407 5.987 -0.464 1.00 96.62 86 ALA A N 1
ATOM 637 C CA . ALA A 1 86 ? -6.410 6.109 0.590 1.00 96.62 86 ALA A CA 1
ATOM 638 C C . ALA A 1 86 ? -5.828 6.866 1.789 1.00 96.62 86 ALA A C 1
ATOM 640 O O . ALA A 1 86 ? -4.614 7.049 1.898 1.00 96.62 86 ALA A O 1
ATOM 641 N N . THR A 1 87 ? -6.687 7.317 2.697 1.00 96.31 87 THR A N 1
ATOM 642 C CA . THR A 1 87 ? -6.293 8.016 3.929 1.00 96.31 87 THR A CA 1
ATOM 643 C C . THR A 1 87 ? -7.107 7.502 5.114 1.00 96.31 87 THR A C 1
ATOM 645 O O . THR A 1 87 ? -8.097 6.794 4.939 1.00 96.31 87 THR A O 1
ATOM 648 N N . GLY A 1 88 ? -6.695 7.847 6.338 1.00 95.88 88 GLY A N 1
ATOM 649 C CA . GLY A 1 88 ? -7.470 7.531 7.542 1.00 95.88 88 GLY A CA 1
ATOM 650 C C . GLY A 1 88 ? -7.376 6.074 7.998 1.00 95.88 88 GLY A C 1
ATOM 651 O O . GLY A 1 88 ? -8.248 5.614 8.729 1.00 95.88 88 GLY A O 1
ATOM 652 N N . LEU A 1 89 ? -6.314 5.360 7.611 1.00 97.12 89 LEU A N 1
ATOM 653 C CA . LEU A 1 89 ? -6.110 3.947 7.941 1.00 97.12 89 LEU A CA 1
ATOM 654 C C . LEU A 1 89 ? -4.955 3.689 8.933 1.00 97.12 89 LEU A C 1
ATOM 656 O O . LEU A 1 89 ? -4.164 2.782 8.689 1.00 97.12 89 LEU A O 1
ATOM 660 N N . PRO A 1 90 ? -4.769 4.436 10.041 1.00 97.38 90 PRO A N 1
ATOM 661 C CA . PRO A 1 90 ? -3.633 4.187 10.927 1.00 97.38 90 PRO A CA 1
ATOM 662 C C . PRO A 1 90 ? -3.746 2.793 11.554 1.00 97.38 90 PRO A C 1
ATOM 664 O O . PRO A 1 90 ? -4.836 2.349 11.916 1.00 97.38 90 PRO A O 1
ATOM 667 N N . ALA A 1 91 ? -2.621 2.099 11.730 1.00 96.06 91 ALA A N 1
ATOM 668 C CA . ALA A 1 91 ? -2.607 0.710 12.198 1.00 96.06 91 ALA A CA 1
ATOM 669 C C . ALA A 1 91 ? -3.205 0.544 13.608 1.00 96.06 91 ALA A C 1
ATOM 671 O O . ALA A 1 91 ? -3.694 -0.530 13.953 1.00 96.06 91 ALA A O 1
ATOM 672 N N . ALA A 1 92 ? -3.199 1.616 14.408 1.00 95.00 92 ALA A N 1
ATOM 673 C CA . ALA A 1 92 ? -3.808 1.649 15.735 1.00 95.00 92 ALA A CA 1
ATOM 674 C C . ALA A 1 92 ? -5.328 1.412 15.705 1.00 95.00 92 ALA A C 1
ATOM 676 O O . ALA A 1 92 ? -5.861 0.783 16.616 1.00 95.00 92 ALA A O 1
ATOM 677 N N . THR A 1 93 ? -6.019 1.889 14.665 1.00 95.44 93 THR A N 1
ATOM 678 C CA . THR A 1 93 ? -7.463 1.672 14.484 1.00 95.44 93 THR A CA 1
ATOM 679 C C . THR A 1 93 ? -7.776 0.724 13.336 1.00 95.44 93 THR A C 1
ATOM 681 O O . THR A 1 93 ? -8.888 0.221 13.274 1.00 95.44 93 THR A O 1
ATOM 684 N N . HIS A 1 94 ? -6.810 0.423 12.468 1.00 96.25 94 HIS A N 1
ATOM 685 C CA . HIS A 1 94 ? -6.968 -0.495 11.346 1.00 96.25 94 HIS A CA 1
ATOM 686 C C . HIS A 1 94 ? -5.897 -1.592 11.370 1.00 96.25 94 HIS A C 1
ATOM 688 O O . HIS A 1 94 ? -4.930 -1.536 10.603 1.00 96.25 94 HIS A O 1
ATOM 694 N N . PRO A 1 95 ? -6.001 -2.580 12.276 1.00 94.00 95 PRO A N 1
ATOM 695 C CA . PRO A 1 95 ? -4.925 -3.542 12.490 1.00 94.00 95 PRO A CA 1
ATOM 696 C C . PRO A 1 95 ? -4.650 -4.429 11.268 1.00 94.00 95 PRO A C 1
ATOM 698 O O . PRO A 1 95 ? -3.490 -4.756 11.025 1.00 94.00 95 PRO A O 1
ATOM 701 N N . LEU A 1 96 ? -5.673 -4.759 10.474 1.00 94.38 96 LEU A N 1
ATOM 702 C CA . LEU A 1 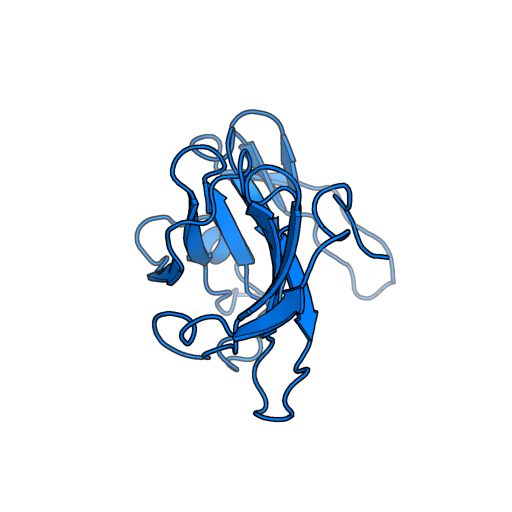96 ? -5.534 -5.437 9.184 1.00 94.38 96 LEU A CA 1
ATOM 703 C C . LEU A 1 96 ? -5.686 -4.437 8.031 1.00 94.38 96 LEU A C 1
ATOM 705 O O . LEU A 1 96 ? -6.619 -3.635 8.026 1.00 94.38 96 LEU A O 1
ATOM 709 N N . MET A 1 97 ? -4.813 -4.550 7.030 1.00 95.44 97 MET A N 1
ATOM 710 C CA . MET A 1 97 ? -5.027 -4.059 5.667 1.00 95.44 97 MET A CA 1
ATOM 711 C C . MET A 1 97 ? -4.479 -5.113 4.706 1.00 95.44 97 MET A C 1
ATOM 713 O O . MET A 1 97 ? -3.352 -5.566 4.893 1.00 95.44 97 MET A O 1
ATOM 717 N N . THR A 1 98 ? -5.268 -5.521 3.718 1.00 94.19 98 THR A N 1
ATOM 718 C CA . THR A 1 98 ? -4.905 -6.584 2.771 1.00 94.19 98 THR A CA 1
ATOM 719 C C . THR A 1 98 ? -5.607 -6.386 1.428 1.00 94.19 98 THR A C 1
ATOM 721 O O . THR A 1 98 ? -6.564 -5.620 1.346 1.00 94.19 98 THR A O 1
ATOM 724 N N . ALA A 1 99 ? -5.138 -7.086 0.400 1.00 91.69 99 ALA A N 1
ATOM 725 C CA . ALA A 1 99 ? -5.761 -7.191 -0.913 1.00 91.69 99 ALA A CA 1
ATOM 726 C C . ALA A 1 99 ? -6.062 -8.671 -1.181 1.00 91.69 99 ALA A C 1
ATOM 728 O O . ALA A 1 99 ? -5.213 -9.518 -0.905 1.00 91.69 99 ALA A O 1
ATOM 729 N N . THR A 1 100 ? -7.251 -8.996 -1.690 1.00 82.69 100 THR A N 1
ATOM 730 C CA . THR A 1 100 ? -7.654 -10.394 -1.967 1.00 82.69 100 THR A CA 1
ATOM 731 C C . THR A 1 100 ? -8.037 -10.632 -3.427 1.00 82.69 100 THR A C 1
ATOM 733 O O . THR A 1 100 ? -8.613 -11.670 -3.742 1.00 82.69 100 THR A O 1
ATOM 736 N N . GLY A 1 101 ? -7.726 -9.681 -4.308 1.00 87.06 101 GLY A N 1
ATOM 737 C CA . GLY A 1 101 ? -8.168 -9.659 -5.703 1.00 87.06 101 GLY A CA 1
ATOM 738 C C . GLY A 1 101 ? -9.414 -8.795 -5.911 1.00 87.06 101 GLY A C 1
ATOM 739 O O . GLY A 1 101 ? -9.790 -8.020 -5.032 1.00 87.06 101 GLY A O 1
ATOM 740 N N . ASP A 1 102 ? -10.015 -8.928 -7.089 1.00 92.06 102 ASP A N 1
ATOM 741 C CA . ASP A 1 102 ? -11.246 -8.249 -7.507 1.00 92.06 102 ASP A CA 1
ATOM 742 C C . ASP A 1 102 ? -12.472 -8.948 -6.895 1.00 92.06 102 ASP A C 1
ATOM 744 O O . ASP A 1 102 ? -12.927 -9.994 -7.366 1.00 92.06 102 ASP A O 1
ATOM 748 N N . ALA A 1 103 ? -12.960 -8.419 -5.776 1.00 92.44 103 ALA A N 1
ATOM 749 C CA . ALA A 1 103 ? -14.057 -9.004 -5.016 1.00 92.44 103 ALA A CA 1
ATOM 750 C C . ALA A 1 103 ? -15.432 -8.491 -5.468 1.00 92.44 103 ALA A C 1
ATOM 752 O O . ALA A 1 103 ? -16.443 -9.132 -5.166 1.00 92.44 103 ALA A O 1
ATOM 753 N N . ASN A 1 104 ? -15.490 -7.350 -6.162 1.00 92.62 104 ASN A N 1
ATOM 754 C CA . ASN A 1 104 ? -16.734 -6.766 -6.664 1.00 92.62 104 ASN A CA 1
ATOM 755 C C . ASN A 1 104 ? -16.997 -7.050 -8.162 1.00 92.62 104 ASN A C 1
ATOM 757 O O . ASN A 1 104 ? -18.109 -6.794 -8.631 1.00 92.62 104 ASN A O 1
ATOM 761 N N . GLY A 1 105 ? -16.030 -7.626 -8.880 1.00 93.19 105 GLY A N 1
ATOM 762 C CA . GLY A 1 105 ? -16.119 -7.980 -10.295 1.00 93.19 105 GLY A CA 1
ATOM 763 C C . GLY A 1 105 ? -15.892 -6.809 -11.256 1.00 93.19 105 GLY A C 1
ATOM 764 O O . GLY A 1 105 ? -16.380 -6.870 -12.388 1.00 93.19 105 GLY A O 1
ATOM 765 N N . ASP A 1 106 ? -15.232 -5.731 -10.823 1.00 91.88 106 ASP A N 1
ATOM 766 C CA . ASP A 1 106 ? -14.984 -4.533 -11.636 1.00 91.88 106 ASP A CA 1
ATOM 767 C C . ASP A 1 106 ? -13.666 -4.568 -12.431 1.00 91.88 106 ASP A C 1
ATOM 769 O O . ASP A 1 106 ? -13.389 -3.660 -13.220 1.00 91.88 106 ASP A O 1
ATOM 773 N N . GLY A 1 107 ? -12.900 -5.651 -12.293 1.00 90.56 107 GLY A N 1
ATOM 774 C CA . GLY A 1 107 ? -11.624 -5.872 -12.961 1.00 90.56 107 GLY A CA 1
ATOM 775 C C . GLY A 1 107 ? -10.428 -5.226 -12.264 1.00 90.56 107 GLY A C 1
ATOM 776 O O . GLY A 1 107 ? -9.337 -5.255 -12.831 1.00 90.56 107 GLY A O 1
ATOM 777 N N . VAL A 1 108 ? -10.599 -4.648 -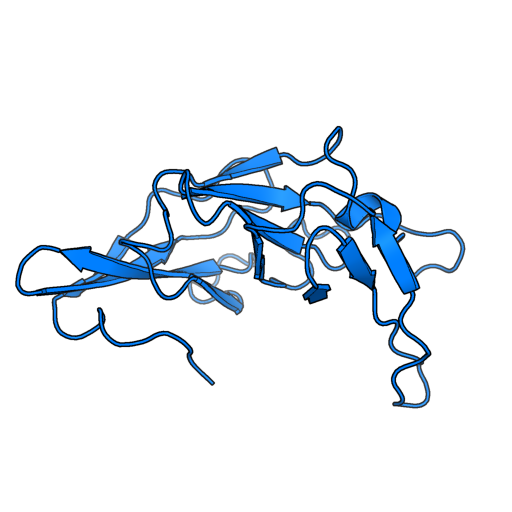11.071 1.00 92.62 108 VAL A N 1
ATOM 778 C CA . VAL A 1 108 ? -9.524 -4.036 -10.284 1.00 92.62 108 VAL A CA 1
ATOM 779 C C . VAL A 1 108 ? -9.421 -4.724 -8.927 1.00 92.62 108 VAL A C 1
ATOM 781 O O . VAL A 1 108 ? -10.415 -5.017 -8.274 1.00 92.62 108 VAL A O 1
ATOM 784 N N . THR A 1 109 ? -8.197 -4.969 -8.456 1.00 92.81 109 THR A N 1
ATOM 785 C CA . THR A 1 109 ? -8.007 -5.510 -7.108 1.00 92.81 109 THR A CA 1
ATOM 786 C C . THR A 1 109 ? -8.554 -4.562 -6.038 1.00 92.81 109 THR A C 1
ATOM 788 O O . THR A 1 109 ? -8.209 -3.378 -5.995 1.00 92.81 109 THR A O 1
ATOM 791 N N . ASP A 1 110 ? -9.326 -5.119 -5.109 1.00 93.31 110 ASP A N 1
ATOM 792 C CA . ASP A 1 110 ? -9.896 -4.408 -3.973 1.00 93.31 110 ASP A CA 1
ATOM 793 C C . ASP A 1 110 ? -9.036 -4.525 -2.706 1.00 93.31 110 ASP A C 1
ATOM 795 O O . ASP A 1 110 ? -8.254 -5.471 -2.530 1.00 93.31 110 ASP A O 1
ATOM 799 N N . LEU A 1 111 ? -9.234 -3.593 -1.763 1.00 94.75 111 LEU A N 1
ATOM 800 C CA . LEU A 1 111 ? -8.656 -3.687 -0.421 1.00 94.75 111 LEU A CA 1
ATOM 801 C C . LEU A 1 111 ? -9.700 -4.018 0.643 1.00 94.75 111 LEU A C 1
ATOM 803 O O . LEU A 1 111 ? -10.861 -3.618 0.590 1.00 94.75 111 LEU A O 1
ATOM 807 N N . TRP A 1 112 ? -9.222 -4.666 1.696 1.00 95.19 112 TRP A N 1
ATOM 808 C CA . TRP A 1 112 ? -9.973 -4.947 2.908 1.00 95.19 112 TRP A CA 1
ATOM 809 C C . TRP A 1 112 ? -9.220 -4.418 4.116 1.00 95.19 112 TRP A C 1
ATOM 811 O O . TRP A 1 112 ? -7.994 -4.536 4.207 1.00 95.19 112 TRP A O 1
ATOM 821 N N . SER A 1 113 ? -9.950 -3.865 5.079 1.00 95.88 113 SER A N 1
ATOM 822 C CA . SER A 1 113 ? -9.380 -3.504 6.373 1.00 95.88 113 SER A CA 1
ATOM 823 C C . SER A 1 113 ? -10.325 -3.826 7.515 1.00 95.88 113 SER A C 1
ATOM 825 O O . SER A 1 113 ? -11.543 -3.905 7.354 1.00 95.88 113 SER A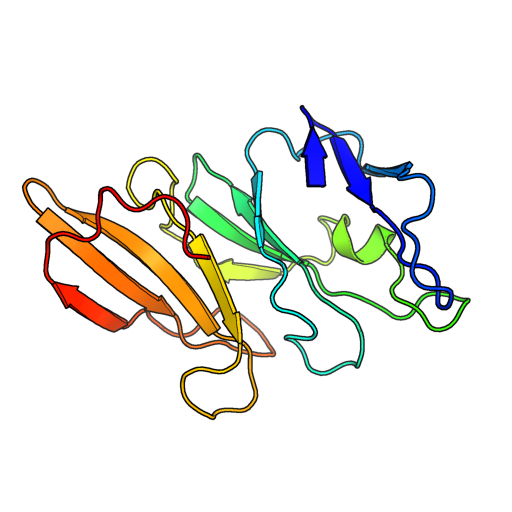 O 1
ATOM 827 N N . THR A 1 114 ? -9.758 -4.008 8.700 1.00 95.88 114 THR A N 1
ATOM 828 C CA . THR A 1 114 ? -10.543 -3.962 9.934 1.00 95.88 114 THR A CA 1
ATOM 829 C C . THR A 1 114 ? -10.552 -2.536 10.460 1.00 95.88 114 THR A C 1
ATOM 831 O O . THR A 1 114 ? -9.600 -1.800 10.234 1.00 95.88 114 THR A O 1
ATOM 834 N N . HIS A 1 115 ? -11.615 -2.131 11.151 1.00 95.75 115 HIS A N 1
ATOM 835 C CA . HIS A 1 115 ? -11.718 -0.814 11.776 1.00 95.75 115 HIS A CA 1
ATOM 836 C C . HIS A 1 115 ? -12.209 -0.952 13.218 1.00 95.75 115 HIS A C 1
ATOM 838 O O . HIS A 1 115 ? -13.355 -1.321 13.477 1.00 95.75 115 HIS A O 1
ATOM 844 N N . LEU A 1 116 ? -11.325 -0.667 14.169 1.00 93.44 116 LEU A N 1
ATOM 845 C CA . LEU A 1 116 ? -11.617 -0.602 15.590 1.00 93.44 116 LEU A CA 1
ATOM 846 C C . LEU A 1 116 ? -12.495 0.617 15.879 1.00 93.44 116 LEU A C 1
ATOM 848 O O . LEU A 1 116 ? -12.069 1.760 15.736 1.00 93.44 116 LEU A O 1
ATOM 852 N N . VAL A 1 117 ? -13.699 0.344 16.364 1.00 87.50 117 VAL A N 1
ATOM 853 C CA . VAL A 1 117 ? -14.612 1.334 16.938 1.00 87.50 117 VAL A CA 1
ATOM 854 C C . VAL A 1 117 ? -14.739 0.989 18.417 1.00 87.50 117 VAL A C 1
ATOM 856 O O . VAL A 1 117 ? -14.761 -0.191 18.754 1.00 87.50 117 VAL A O 1
ATOM 859 N N . THR A 1 118 ? -14.792 1.968 19.322 1.00 84.50 118 THR A N 1
ATOM 860 C CA . THR A 1 118 ? -14.853 1.703 20.772 1.00 84.50 118 THR A CA 1
ATOM 861 C C . THR A 1 118 ? -15.939 0.671 21.110 1.00 84.50 118 THR A C 1
ATOM 863 O O . THR A 1 118 ? -17.115 0.895 20.837 1.00 84.50 118 THR A O 1
ATOM 866 N N . GLY A 1 119 ? -15.537 -0.468 21.688 1.00 78.81 119 GLY A N 1
ATOM 867 C CA . GLY A 1 119 ? -16.438 -1.572 22.050 1.00 78.81 119 GLY A CA 1
ATOM 868 C C . GLY A 1 119 ? -16.894 -2.476 20.892 1.00 78.81 119 GLY A C 1
ATOM 869 O O . GLY A 1 119 ? -17.747 -3.332 21.103 1.00 78.81 119 GLY A O 1
ATOM 870 N N . SER A 1 120 ? -16.355 -2.307 19.681 1.00 85.75 120 SER A N 1
ATOM 871 C CA . SER A 1 120 ? -16.737 -3.050 18.475 1.00 85.75 120 SER A CA 1
ATOM 872 C C . SER A 1 120 ? -15.563 -3.167 17.484 1.00 85.75 120 SER A C 1
ATOM 874 O O . SER A 1 120 ? -14.409 -2.911 17.814 1.00 85.75 120 SER A O 1
ATOM 876 N N . GLY A 1 121 ? -15.826 -3.616 16.259 1.00 93.44 121 GLY A N 1
ATOM 877 C CA . GLY A 1 121 ? -14.810 -3.778 15.226 1.00 93.44 121 GLY A CA 1
ATOM 878 C C . GLY A 1 121 ? -15.401 -4.155 13.887 1.00 93.44 121 GLY A C 1
ATOM 879 O O . GLY A 1 121 ? -15.965 -5.235 13.774 1.00 93.44 121 GLY A O 1
ATOM 880 N N . ASN A 1 122 ? -15.260 -3.295 12.892 1.00 95.56 122 ASN A N 1
ATOM 881 C CA . ASN A 1 122 ? -15.888 -3.472 11.593 1.00 95.56 122 ASN A CA 1
ATOM 882 C C . ASN A 1 122 ? -14.948 -4.141 10.589 1.00 95.56 122 ASN A C 1
ATOM 884 O O . ASN A 1 122 ? -13.736 -3.931 10.646 1.00 95.56 122 ASN A O 1
ATOM 888 N N . LEU A 1 123 ? -15.517 -4.890 9.648 1.00 95.12 123 LEU A N 1
ATOM 889 C CA . LEU A 1 123 ? -14.881 -5.241 8.383 1.00 95.12 123 LEU A CA 1
ATOM 890 C C . LEU A 1 123 ? -15.274 -4.202 7.334 1.00 95.12 123 LEU A C 1
ATOM 892 O O . LEU A 1 123 ? -16.464 -3.984 7.085 1.00 95.12 123 LEU A O 1
ATOM 896 N N . MET A 1 124 ? -14.265 -3.585 6.732 1.00 95.94 124 MET A N 1
ATOM 897 C CA . MET A 1 124 ? -14.395 -2.557 5.711 1.00 95.94 124 MET A CA 1
ATOM 898 C C . MET A 1 124 ? -13.895 -3.099 4.373 1.00 95.94 124 MET A C 1
ATOM 900 O O . MET A 1 124 ? -12.816 -3.691 4.301 1.00 95.94 124 MET A O 1
ATOM 904 N N . PHE A 1 125 ? -14.668 -2.846 3.327 1.00 95.81 125 PHE A N 1
ATOM 905 C CA . PHE A 1 125 ? -14.318 -3.091 1.935 1.00 95.81 125 PHE A CA 1
ATOM 906 C C . PHE A 1 125 ? -13.981 -1.767 1.259 1.00 95.81 125 PHE A C 1
ATOM 908 O O . PHE A 1 125 ? -14.704 -0.790 1.437 1.00 95.81 125 PHE A O 1
ATOM 915 N N . HIS A 1 126 ? -12.899 -1.721 0.495 1.00 95.75 126 HIS A N 1
ATOM 916 C CA . HIS A 1 126 ? -12.441 -0.533 -0.218 1.00 95.75 126 HIS A CA 1
ATOM 917 C C . HIS A 1 126 ? -12.391 -0.890 -1.701 1.00 95.75 126 HIS A C 1
ATOM 919 O O . HIS A 1 126 ? -11.429 -1.542 -2.122 1.00 95.75 126 HIS A O 1
ATOM 925 N N . PRO A 1 127 ? -13.413 -0.492 -2.478 1.00 95.31 127 PRO A N 1
ATOM 926 C CA . PRO A 1 127 ? -13.424 -0.778 -3.898 1.00 95.31 127 PRO A CA 1
ATOM 927 C C . PRO A 1 127 ? -12.215 -0.141 -4.590 1.00 95.31 127 PRO A C 1
ATOM 929 O O . PRO A 1 127 ? -11.911 1.046 -4.378 1.00 95.31 127 PRO A O 1
ATOM 932 N N . GLY A 1 128 ? -11.533 -0.943 -5.398 1.00 93.38 128 GLY A N 1
ATOM 933 C CA . GLY A 1 128 ? -10.319 -0.569 -6.098 1.00 93.38 128 GLY A CA 1
ATOM 934 C C . GLY A 1 128 ? -10.523 0.531 -7.143 1.00 93.38 128 GLY A C 1
ATOM 935 O O . GLY A 1 128 ? -11.630 0.883 -7.557 1.00 93.38 128 GLY A O 1
ATOM 936 N N . ARG A 1 129 ? -9.404 1.111 -7.576 1.00 93.69 129 ARG A N 1
ATOM 937 C CA . ARG A 1 129 ? -9.305 1.939 -8.785 1.00 93.69 129 ARG A CA 1
ATOM 938 C C . ARG A 1 129 ? -7.941 1.778 -9.439 1.00 93.69 129 ARG A C 1
ATOM 940 O O . ARG A 1 129 ? -6.937 2.028 -8.783 1.00 93.69 129 ARG A O 1
ATOM 947 N N . ALA A 1 130 ? -7.920 1.513 -10.745 1.00 90.12 130 ALA A N 1
ATOM 948 C CA . ALA A 1 130 ? -6.688 1.495 -11.541 1.00 90.12 130 ALA A CA 1
ATOM 949 C C . ALA A 1 130 ? -5.979 2.865 -11.577 1.00 90.12 130 ALA A C 1
ATOM 951 O O . ALA A 1 130 ? -4.756 2.986 -11.695 1.00 90.12 130 ALA A O 1
ATOM 952 N N . THR A 1 131 ? -6.752 3.950 -11.457 1.00 87.75 131 THR A N 1
ATOM 953 C CA . THR A 1 131 ? -6.216 5.313 -11.437 1.00 87.75 131 THR A CA 1
ATOM 954 C C . THR A 1 131 ? -6.839 6.167 -10.338 1.00 87.75 131 THR A C 1
ATOM 956 O O . THR A 1 131 ? -8.058 6.198 -10.151 1.00 87.75 131 THR A O 1
ATOM 959 N N . GLY A 1 132 ? -5.981 6.912 -9.637 1.00 88.44 132 GLY A N 1
ATOM 960 C CA . GLY A 1 132 ? -6.383 7.795 -8.545 1.00 88.44 132 GLY A CA 1
ATOM 961 C C . GLY A 1 132 ? -6.634 7.054 -7.231 1.00 88.44 132 GLY A C 1
ATOM 962 O O . GLY A 1 132 ? -6.169 5.936 -7.032 1.00 88.44 132 GLY A O 1
ATOM 963 N N . ALA A 1 133 ? -7.343 7.720 -6.320 1.00 92.38 133 ALA A N 1
ATOM 964 C CA . ALA A 1 133 ? -7.662 7.173 -5.007 1.00 92.38 133 ALA A CA 1
ATOM 965 C C . ALA A 1 133 ? -8.723 6.065 -5.089 1.00 92.38 133 ALA A C 1
ATOM 967 O O . ALA A 1 133 ? -9.617 6.129 -5.935 1.00 92.38 133 ALA A O 1
ATOM 968 N N . ALA A 1 134 ? -8.659 5.099 -4.172 1.00 91.44 134 ALA A N 1
ATOM 969 C CA . ALA A 1 134 ? -9.698 4.097 -3.970 1.00 91.44 134 ALA A CA 1
ATOM 970 C C . ALA A 1 134 ? -11.072 4.746 -3.752 1.00 91.44 134 ALA A C 1
ATOM 972 O O . ALA A 1 134 ? -11.193 5.902 -3.323 1.00 91.44 134 ALA A O 1
ATOM 973 N N . GLN A 1 135 ? -12.130 3.993 -4.043 1.00 92.69 135 GLN A N 1
ATOM 974 C CA . GLN A 1 135 ? -13.484 4.455 -3.771 1.00 92.69 135 GLN A CA 1
ATOM 975 C C . GLN A 1 135 ? -13.741 4.558 -2.256 1.00 92.69 135 GLN A C 1
ATOM 977 O O . GLN A 1 135 ? -13.040 3.927 -1.459 1.00 92.69 135 GLN A O 1
ATOM 982 N N . PRO A 1 136 ? -14.750 5.342 -1.826 1.00 93.44 136 PRO A N 1
ATOM 983 C CA . PRO A 1 136 ? -15.135 5.390 -0.422 1.00 93.44 136 PRO A CA 1
ATOM 984 C C . PRO A 1 136 ? -15.411 3.986 0.139 1.00 93.44 136 PRO A C 1
ATOM 986 O O . PRO A 1 136 ? -16.077 3.189 -0.528 1.00 93.44 136 PRO A O 1
ATOM 989 N N . PRO A 1 137 ? -14.938 3.678 1.359 1.00 94.94 137 PRO A N 1
ATOM 990 C CA . PRO A 1 137 ? -15.086 2.346 1.917 1.00 94.94 137 PRO A CA 1
ATOM 991 C C . PRO A 1 137 ? -16.537 2.025 2.276 1.00 94.94 137 PRO A C 1
ATOM 993 O O . PRO A 1 137 ? -17.291 2.879 2.749 1.00 94.94 137 PRO A O 1
ATOM 996 N N . LEU A 1 138 ? -16.893 0.753 2.131 1.00 95.94 138 LEU A N 1
ATOM 997 C CA . LEU A 1 138 ? -18.180 0.181 2.499 1.00 95.94 138 LEU A CA 1
ATOM 998 C C . LEU A 1 138 ? -18.036 -0.674 3.762 1.00 95.94 138 LEU A C 1
ATOM 1000 O O . LEU A 1 138 ? -17.096 -1.455 3.913 1.00 95.94 138 LEU A O 1
ATOM 1004 N N . LEU A 1 139 ? -18.994 -0.542 4.679 1.00 95.94 139 LEU A N 1
ATOM 1005 C CA . LEU A 1 139 ? -19.119 -1.440 5.823 1.00 95.94 139 LEU A CA 1
ATOM 1006 C C . LEU A 1 139 ? -19.689 -2.779 5.345 1.00 95.94 139 LEU A C 1
ATOM 1008 O O . LEU A 1 139 ? -20.819 -2.822 4.866 1.00 95.94 139 LEU A O 1
ATOM 1012 N N . VAL A 1 140 ? -18.935 -3.863 5.525 1.00 94.62 140 VAL A N 1
ATOM 1013 C CA . VAL A 1 140 ? -19.375 -5.219 5.154 1.00 94.62 140 VAL A CA 1
ATOM 1014 C C . VAL A 1 140 ? -19.806 -6.022 6.374 1.00 94.62 140 VAL A C 1
ATOM 1016 O O . VAL A 1 140 ? -20.814 -6.722 6.334 1.00 94.62 140 VAL A O 1
ATOM 1019 N N . GLY A 1 141 ? -19.070 -5.906 7.480 1.00 93.06 141 GLY A N 1
ATOM 1020 C CA . GLY A 1 141 ? -19.343 -6.660 8.701 1.00 93.06 141 GLY A CA 1
ATOM 1021 C C . GLY A 1 141 ? -19.323 -5.756 9.927 1.00 93.06 141 GLY A C 1
ATOM 1022 O O . GLY A 1 141 ? -18.248 -5.273 10.280 1.00 93.06 141 GLY A O 1
ATOM 1023 N N . PRO A 1 142 ? -20.457 -5.510 10.602 1.00 92.56 142 PRO A N 1
ATOM 1024 C CA . PRO A 1 142 ? -20.460 -4.760 11.850 1.00 92.56 142 PRO A CA 1
ATOM 1025 C C . PRO A 1 142 ? -20.002 -5.644 13.018 1.00 92.56 142 PRO A C 1
ATOM 1027 O O . PRO A 1 142 ? -20.573 -6.704 13.258 1.00 92.56 142 PRO A O 1
ATOM 1030 N N . GLY A 1 143 ? -19.020 -5.174 13.790 1.00 90.81 143 GLY A N 1
ATOM 1031 C CA . GLY A 1 143 ? -18.610 -5.799 15.054 1.00 90.81 143 GLY A CA 1
ATOM 1032 C C . GLY A 1 143 ? -17.820 -7.111 14.956 1.00 90.81 143 GLY A C 1
ATOM 1033 O O . GLY A 1 143 ? -17.943 -7.886 14.018 1.00 90.81 143 GLY A O 1
ATOM 1034 N N . GLY A 1 144 ? -16.973 -7.365 15.961 1.00 88.94 144 GLY A N 1
ATOM 1035 C CA . GLY A 1 144 ? -16.218 -8.620 16.097 1.00 88.94 144 GLY A CA 1
ATOM 1036 C C . GLY A 1 144 ? -14.950 -8.761 15.241 1.00 88.94 144 GLY A C 1
ATOM 1037 O O . GLY A 1 144 ? -14.160 -9.660 15.501 1.00 88.94 144 GLY A O 1
ATOM 1038 N N . TRP A 1 145 ? -14.685 -7.858 14.293 1.00 91.50 145 TRP A N 1
ATOM 1039 C CA . TRP A 1 145 ? -13.550 -7.989 13.362 1.00 91.50 145 TRP A CA 1
ATOM 1040 C C . TRP A 1 145 ? -12.236 -7.359 13.860 1.00 91.50 145 TRP A C 1
ATOM 1042 O O . TRP A 1 145 ? -11.173 -7.619 13.302 1.00 91.50 145 TRP A O 1
ATOM 1052 N N . HIS A 1 146 ? -12.266 -6.540 14.918 1.00 81.81 146 HIS A N 1
ATOM 1053 C CA . HIS A 1 146 ? -11.118 -5.718 15.349 1.00 81.81 146 HIS A CA 1
ATOM 1054 C C . HIS A 1 146 ? -9.902 -6.507 15.861 1.00 81.81 146 HIS A C 1
ATOM 1056 O O . HIS A 1 146 ? -8.812 -5.945 15.956 1.00 81.81 146 HIS A O 1
ATOM 1062 N N . THR A 1 147 ? -10.059 -7.782 16.216 1.00 85.81 147 THR A N 1
ATOM 1063 C CA . THR A 1 147 ? -8.945 -8.624 16.680 1.00 85.81 147 THR A CA 1
ATOM 1064 C C . THR A 1 147 ? -8.161 -9.253 15.531 1.00 85.81 147 THR A C 1
ATOM 1066 O O . THR A 1 147 ? -7.061 -9.760 15.757 1.00 85.81 147 THR A O 1
ATOM 1069 N N . ILE A 1 148 ? -8.700 -9.230 14.308 1.00 86.94 148 ILE A N 1
ATOM 1070 C CA . ILE A 1 148 ? -8.065 -9.843 13.143 1.00 86.94 148 ILE A CA 1
ATOM 1071 C C . ILE A 1 148 ? -6.920 -8.953 12.656 1.00 86.94 148 ILE A C 1
ATOM 1073 O O . ILE A 1 148 ? -7.086 -7.754 12.422 1.00 86.94 148 ILE A O 1
ATOM 1077 N N . ARG A 1 149 ? -5.746 -9.574 12.506 1.00 85.12 149 ARG A N 1
ATOM 1078 C CA . ARG A 1 149 ? -4.497 -8.940 12.049 1.00 85.12 149 ARG A CA 1
ATOM 1079 C C . ARG A 1 149 ? -3.973 -9.518 10.738 1.00 85.12 149 ARG A C 1
ATOM 1081 O O . ARG A 1 149 ? -3.144 -8.890 10.093 1.00 85.12 149 ARG A O 1
ATOM 1088 N N . SER A 1 150 ? -4.465 -10.689 10.348 1.00 81.62 150 SER A N 1
ATOM 1089 C CA . SER A 1 150 ? -4.166 -11.349 9.082 1.00 81.62 150 SER A CA 1
ATOM 1090 C C . SER A 1 150 ? -5.363 -12.191 8.661 1.00 81.62 150 SER A C 1
ATOM 1092 O O . SER A 1 150 ? -6.072 -12.736 9.508 1.00 81.62 150 SER A O 1
ATOM 1094 N N . ILE A 1 151 ? -5.548 -12.315 7.356 1.00 73.25 151 ILE A N 1
ATOM 1095 C CA . ILE A 1 151 ? -6.382 -13.341 6.735 1.00 73.25 151 ILE A CA 1
ATOM 1096 C C . ILE A 1 151 ? -5.449 -14.182 5.861 1.00 73.25 151 ILE A C 1
ATOM 1098 O O . ILE A 1 151 ? -4.488 -13.634 5.316 1.00 73.25 151 ILE A O 1
ATOM 1102 N N . ALA A 1 152 ? -5.669 -15.493 5.840 1.00 59.44 152 ALA A N 1
ATOM 1103 C CA . ALA A 1 152 ? -4.882 -16.453 5.070 1.00 59.44 152 ALA A CA 1
ATOM 1104 C C . ALA A 1 152 ? -5.666 -16.896 3.837 1.00 59.44 152 ALA A C 1
ATOM 1106 O O . ALA A 1 152 ? -6.913 -16.959 3.953 1.00 59.44 152 ALA A O 1
#

Foldseek 3Di:
DDDAAWDWDWDDDPVGDTDDIDTLDRGDQRQWDKEWLQQQLPPNATWIWIARQAFRWIKIQHFDQDPVRYTDVNSNVDPVNIATADGDQHCVFWLAKYWDQQPPPPRGIWIWTWGDDVVFIFIWTWAGDSDHYTDDIDTDGTGDCRVDNDDD